Protein AF-A0A1I1JQL8-F1 (afdb_monomer_lite)

Secondary structure (DSSP, 8-state):
-THHHHHHHHHHHHHHHHTS---S-SS-SHHHHHHHHHHHHHHHHHHHHHHHS--

pLDDT: mean 90.65, std 9.62, range [52.59, 97.94]

Radius of gyration: 13.21 Å; chains: 1; bounding box: 34×28×27 Å

Foldseek 3Di:
DVVVVCVVPVVLVVCLCPVVVDPDDPDDDDVVVVVVVVVSVVVSVVVVVVVVVPD

Sequence (55 aa):
AYRKRKWIAEPPNGWIKSVLGLRQFSMRGLHRVRAEFKLVCLALNLRRMCSMQSG

Structure (mmCIF, N/CA/C/O backbone):
data_AF-A0A1I1JQL8-F1
#
_entry.id   AF-A0A1I1JQL8-F1
#
loop_
_atom_site.group_PDB
_atom_site.id
_atom_site.type_symbol
_atom_site.label_atom_id
_atom_site.label_alt_id
_atom_site.label_comp_id
_atom_site.label_asym_id
_atom_site.label_entity_id
_atom_site.label_seq_id
_atom_site.pdbx_PDB_ins_code
_atom_site.Cartn_x
_atom_site.Cartn_y
_atom_site.Cartn_z
_atom_site.occupancy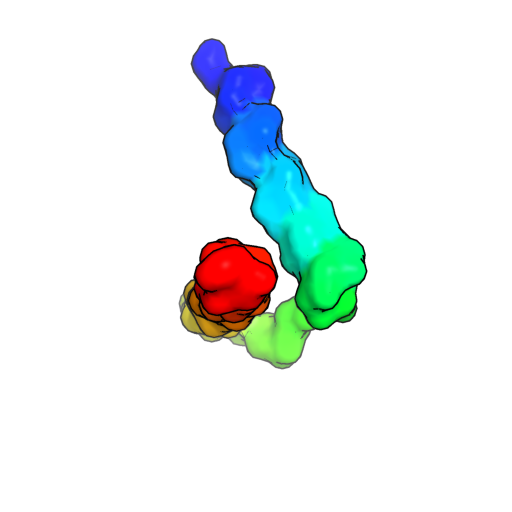
_atom_site.B_iso_or_equiv
_atom_site.auth_seq_id
_atom_site.auth_comp_id
_atom_site.auth_asym_id
_atom_site.auth_atom_id
_atom_site.pdbx_PDB_model_num
ATOM 1 N N . ALA A 1 1 ? 17.272 13.802 -6.239 1.00 66.56 1 ALA A N 1
ATOM 2 C CA . ALA A 1 1 ? 15.858 13.523 -6.597 1.00 66.56 1 ALA A CA 1
ATOM 3 C C . ALA A 1 1 ? 15.363 12.148 -6.119 1.00 66.56 1 ALA A C 1
ATOM 5 O O . ALA A 1 1 ? 14.318 12.089 -5.487 1.00 66.56 1 ALA A O 1
ATOM 6 N N . TYR A 1 2 ? 16.104 11.054 -6.351 1.00 73.31 2 TYR A N 1
ATOM 7 C CA . TYR A 1 2 ? 15.672 9.678 -6.035 1.00 73.31 2 TYR A CA 1
ATOM 8 C C . TYR A 1 2 ? 15.323 9.433 -4.551 1.00 73.31 2 TYR A C 1
ATOM 10 O O . TYR A 1 2 ? 14.242 8.940 -4.242 1.00 73.31 2 TYR A O 1
ATOM 18 N N . ARG A 1 3 ? 16.166 9.904 -3.617 1.00 69.31 3 ARG A N 1
ATOM 19 C CA . ARG A 1 3 ? 15.927 9.801 -2.161 1.00 69.31 3 ARG A CA 1
ATOM 20 C C . ARG A 1 3 ? 14.620 10.467 -1.701 1.00 69.31 3 ARG A C 1
ATOM 22 O O . ARG A 1 3 ? 14.004 10.003 -0.751 1.00 69.31 3 ARG A O 1
ATOM 29 N N . LYS A 1 4 ? 14.160 11.511 -2.406 1.00 77.38 4 LYS A N 1
ATOM 30 C CA . LYS A 1 4 ? 12.888 12.196 -2.120 1.00 77.38 4 LYS A CA 1
ATOM 31 C C . LYS A 1 4 ? 11.663 11.439 -2.657 1.00 77.38 4 LYS A C 1
ATOM 33 O O . LYS A 1 4 ? 10.556 11.776 -2.296 1.00 77.38 4 LYS A O 1
ATOM 38 N N . ARG A 1 5 ? 11.803 10.429 -3.516 1.00 77.06 5 ARG A N 1
ATOM 39 C CA . ARG A 1 5 ? 10.639 9.639 -3.971 1.00 77.06 5 ARG A CA 1
ATOM 40 C C . ARG A 1 5 ? 10.288 8.527 -2.992 1.00 77.06 5 ARG A C 1
ATOM 42 O O . ARG A 1 5 ? 9.130 8.140 -2.893 1.00 77.06 5 ARG A O 1
ATOM 49 N N . LYS A 1 6 ? 11.283 8.081 -2.221 1.00 82.44 6 LYS A N 1
ATOM 50 C CA . LYS A 1 6 ? 11.105 7.080 -1.173 1.00 82.44 6 LYS A CA 1
ATOM 51 C C . LYS A 1 6 ? 10.050 7.522 -0.157 1.00 82.44 6 LYS A C 1
ATOM 53 O O . LYS A 1 6 ? 9.103 6.785 0.069 1.00 82.44 6 LYS A O 1
ATOM 58 N N . TRP A 1 7 ? 10.128 8.750 0.364 1.00 87.44 7 TRP A N 1
ATOM 59 C CA . TRP A 1 7 ? 9.163 9.216 1.375 1.00 87.44 7 TRP A CA 1
ATOM 60 C C . TRP A 1 7 ? 7.710 9.244 0.879 1.00 87.44 7 TRP A C 1
ATOM 62 O O . TRP A 1 7 ? 6.807 9.149 1.695 1.00 87.44 7 TRP A O 1
ATOM 72 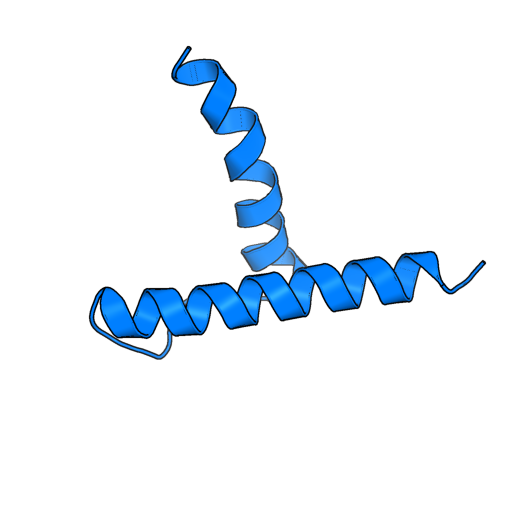N N . ILE A 1 8 ? 7.479 9.340 -0.435 1.00 88.75 8 ILE A N 1
ATOM 73 C CA . ILE A 1 8 ? 6.132 9.329 -1.023 1.00 88.75 8 ILE A CA 1
ATOM 74 C C . ILE A 1 8 ? 5.600 7.894 -1.139 1.00 88.75 8 ILE A C 1
ATOM 76 O O . ILE A 1 8 ? 4.418 7.655 -0.917 1.00 88.75 8 ILE A O 1
ATOM 80 N N . ALA A 1 9 ? 6.463 6.936 -1.490 1.00 89.44 9 ALA A N 1
ATOM 81 C CA . ALA A 1 9 ? 6.071 5.551 -1.751 1.00 89.44 9 ALA A CA 1
ATOM 82 C C . ALA A 1 9 ? 6.009 4.673 -0.488 1.00 89.44 9 ALA A C 1
ATOM 84 O O . ALA A 1 9 ? 5.208 3.739 -0.433 1.00 89.44 9 ALA A O 1
ATOM 85 N N . GLU A 1 10 ? 6.828 4.960 0.529 1.00 93.31 10 GLU A N 1
ATOM 86 C CA . GLU A 1 10 ? 6.861 4.167 1.766 1.00 93.31 10 GLU A CA 1
ATOM 87 C C . GLU A 1 10 ? 5.549 4.226 2.573 1.00 93.31 10 GLU A C 1
ATOM 89 O O . GLU A 1 10 ? 5.081 3.162 2.981 1.00 93.31 10 GLU A O 1
ATOM 94 N N . PRO A 1 11 ? 4.896 5.391 2.788 1.00 92.19 11 PRO A N 1
ATOM 95 C CA . PRO A 1 11 ? 3.674 5.452 3.590 1.00 92.19 11 PRO A CA 1
ATOM 96 C C . PRO A 1 11 ? 2.515 4.633 3.000 1.00 92.19 11 PRO A C 1
ATOM 98 O O . PRO A 1 11 ? 1.958 3.817 3.734 1.00 92.19 11 PRO A O 1
ATOM 101 N N . PRO A 1 12 ? 2.186 4.729 1.691 1.00 90.94 12 PRO A N 1
ATOM 102 C CA . PRO A 1 12 ? 1.177 3.865 1.081 1.00 90.94 12 PRO A CA 1
ATOM 103 C C . PRO A 1 12 ? 1.520 2.379 1.194 1.00 90.94 12 PRO A C 1
ATOM 105 O O . PRO A 1 12 ? 0.646 1.570 1.492 1.00 90.94 12 PRO A O 1
ATOM 108 N N . ASN A 1 13 ? 2.790 2.008 1.011 1.00 91.38 13 ASN A N 1
ATOM 109 C CA . ASN A 1 13 ? 3.232 0.622 1.154 1.00 91.38 13 ASN A CA 1
ATOM 110 C C . ASN A 1 13 ? 3.076 0.117 2.601 1.00 91.38 13 ASN A C 1
ATOM 112 O O . ASN A 1 13 ? 2.676 -1.025 2.823 1.00 91.38 13 ASN A O 1
ATOM 116 N N . GLY A 1 14 ? 3.353 0.973 3.589 1.00 93.69 14 GLY A N 1
ATOM 117 C CA . GLY A 1 14 ? 3.106 0.696 5.002 1.00 93.69 14 GLY A CA 1
ATOM 118 C C . GLY A 1 14 ? 1.621 0.498 5.295 1.00 93.69 14 GLY A C 1
ATOM 119 O O . GLY A 1 14 ? 1.247 -0.515 5.882 1.00 93.69 14 GLY A O 1
ATOM 120 N N . TRP A 1 15 ? 0.766 1.407 4.821 1.00 95.00 15 TRP A N 1
ATOM 121 C CA . TRP A 1 15 ? -0.683 1.324 5.013 1.00 95.00 15 TRP A CA 1
ATOM 122 C C . TRP A 1 15 ? -1.297 0.090 4.360 1.00 95.00 15 TRP A C 1
ATOM 124 O O . TRP A 1 15 ? -2.121 -0.576 4.973 1.00 95.00 15 TRP A O 1
ATOM 134 N N . ILE A 1 16 ? -0.878 -0.277 3.150 1.00 95.12 16 ILE A N 1
ATOM 135 C CA . ILE A 1 16 ? -1.357 -1.503 2.496 1.00 95.12 16 ILE A CA 1
ATOM 136 C C . ILE A 1 16 ? -1.082 -2.734 3.378 1.00 95.12 16 ILE A C 1
ATOM 138 O O . ILE A 1 16 ? -1.946 -3.598 3.525 1.00 95.12 16 ILE A O 1
ATOM 142 N N . LYS A 1 17 ? 0.085 -2.791 4.028 1.00 94.12 17 LYS A N 1
ATOM 143 C CA . LYS A 1 17 ? 0.455 -3.907 4.907 1.00 94.12 17 LYS A CA 1
ATOM 144 C C . LYS A 1 17 ? -0.281 -3.883 6.246 1.00 94.12 17 LYS A C 1
ATOM 146 O O . LYS A 1 17 ? -0.755 -4.927 6.679 1.00 94.12 17 LYS A O 1
ATOM 151 N N . SER A 1 18 ? -0.353 -2.732 6.916 1.00 94.62 18 SER A N 1
ATOM 152 C CA . SER A 1 18 ? -0.904 -2.637 8.277 1.00 94.62 18 SER A CA 1
ATOM 153 C C . SER A 1 18 ? -2.415 -2.410 8.319 1.00 94.62 18 SER A C 1
ATOM 155 O O . SER A 1 18 ? -3.085 -2.952 9.189 1.00 94.62 18 SER A O 1
ATOM 157 N N . VAL A 1 19 ? -2.962 -1.629 7.383 1.00 92.75 19 VAL A N 1
ATOM 158 C CA . VAL A 1 19 ? -4.381 -1.249 7.341 1.00 92.75 19 VAL A CA 1
ATOM 159 C C . VAL A 1 19 ? -5.196 -2.281 6.568 1.00 92.75 19 VAL A C 1
ATOM 161 O O . VAL A 1 19 ? -6.231 -2.725 7.060 1.00 92.75 19 VAL A O 1
ATOM 164 N N . LEU A 1 20 ? -4.751 -2.666 5.366 1.00 92.62 20 LEU A N 1
ATOM 165 C CA . LEU A 1 20 ? -5.461 -3.658 4.544 1.00 92.62 20 LEU A CA 1
ATOM 166 C C . LEU A 1 20 ? -5.049 -5.106 4.845 1.00 92.62 20 LEU A C 1
ATOM 168 O O . LEU A 1 20 ? -5.753 -6.023 4.438 1.00 92.62 20 LEU A O 1
ATOM 172 N N . GLY A 1 21 ? -3.921 -5.330 5.529 1.00 93.12 21 GLY A N 1
ATOM 173 C CA . GLY A 1 21 ? -3.431 -6.677 5.840 1.00 93.12 21 GLY A CA 1
ATOM 174 C C . GLY A 1 21 ? -2.873 -7.443 4.634 1.00 93.12 21 GLY A C 1
ATOM 175 O O . GLY A 1 21 ? -2.623 -8.645 4.733 1.00 93.12 21 GLY A O 1
ATOM 176 N N . LEU A 1 22 ? -2.659 -6.779 3.491 1.00 93.69 22 LEU A N 1
ATOM 177 C CA . LEU A 1 22 ? -2.174 -7.435 2.280 1.00 93.69 22 LEU A CA 1
ATOM 178 C C . LEU A 1 22 ? -0.691 -7.795 2.429 1.00 93.69 22 LEU A C 1
ATOM 180 O O . LEU A 1 22 ? 0.182 -6.925 2.458 1.00 93.69 22 LEU A O 1
ATOM 184 N N . ARG A 1 23 ? -0.405 -9.098 2.505 1.00 90.56 23 ARG A N 1
ATOM 185 C CA . ARG A 1 23 ? 0.957 -9.641 2.657 1.00 90.56 23 ARG A CA 1
ATOM 186 C C . ARG A 1 23 ? 1.499 -10.324 1.405 1.00 90.56 23 ARG A C 1
ATOM 188 O O . ARG A 1 23 ? 2.709 -10.488 1.286 1.00 90.56 23 ARG A O 1
ATOM 195 N N . GLN A 1 24 ? 0.623 -10.692 0.476 1.00 94.31 24 GLN A N 1
ATOM 196 C CA . GLN A 1 24 ? 0.979 -11.318 -0.793 1.00 94.31 24 GLN A CA 1
ATOM 197 C C . GLN A 1 24 ? -0.043 -10.965 -1.872 1.00 94.31 24 GLN A C 1
ATOM 199 O O . GLN A 1 24 ? -1.213 -10.750 -1.564 1.00 94.31 24 GLN A O 1
ATOM 204 N N . PHE A 1 25 ? 0.410 -10.929 -3.124 1.00 95.56 25 PHE A N 1
ATOM 205 C CA . PHE A 1 25 ? -0.477 -10.877 -4.282 1.00 95.56 25 PHE A CA 1
ATOM 206 C C . PHE A 1 25 ? -0.974 -12.283 -4.609 1.00 95.56 25 PHE A C 1
ATOM 208 O O . PHE A 1 25 ? -0.192 -13.238 -4.615 1.00 95.56 25 PHE A O 1
ATOM 215 N N . SER A 1 26 ? -2.265 -12.392 -4.896 1.00 94.50 26 SER A N 1
ATOM 216 C CA . SER A 1 26 ? -2.908 -13.644 -5.293 1.00 94.50 26 SER A CA 1
ATOM 217 C C . SER A 1 26 ? -2.600 -13.970 -6.753 1.00 94.50 26 SER A C 1
ATOM 219 O O . SER A 1 26 ? -2.427 -15.132 -7.122 1.00 94.50 26 SER A O 1
ATOM 221 N N . MET A 1 27 ? -2.482 -12.938 -7.595 1.00 97.00 27 MET A N 1
ATOM 222 C CA . MET A 1 27 ? -2.189 -13.096 -9.012 1.00 97.00 27 MET A CA 1
ATOM 223 C C . MET A 1 27 ? -0.683 -13.208 -9.269 1.00 97.00 27 MET A C 1
ATOM 225 O O . MET A 1 27 ? 0.153 -12.628 -8.576 1.00 97.00 27 MET A O 1
ATOM 229 N N . ARG A 1 28 ? -0.321 -13.933 -10.333 1.00 96.62 28 ARG A N 1
ATOM 230 C CA . ARG A 1 28 ? 1.058 -14.035 -10.831 1.00 96.62 28 ARG A CA 1
ATOM 231 C C . ARG A 1 28 ? 1.202 -13.333 -12.181 1.00 96.62 28 ARG A C 1
ATOM 233 O O . ARG A 1 28 ? 0.258 -13.275 -12.971 1.00 96.62 28 ARG A O 1
ATOM 240 N N . GLY A 1 29 ? 2.401 -12.813 -12.438 1.00 97.00 29 GLY A N 1
ATOM 241 C CA . GLY A 1 29 ? 2.732 -12.046 -13.640 1.00 97.00 29 GLY A CA 1
ATOM 242 C C . GLY A 1 29 ? 2.423 -10.550 -13.511 1.00 97.00 29 GLY A C 1
ATOM 243 O O . GLY A 1 29 ? 1.393 -10.144 -12.972 1.00 97.00 29 GLY A O 1
ATOM 244 N N . LEU A 1 30 ? 3.323 -9.715 -14.040 1.00 97.44 30 LEU A N 1
ATOM 245 C CA . LEU A 1 30 ? 3.327 -8.262 -13.824 1.00 97.44 30 LEU A CA 1
ATOM 246 C C . LEU A 1 30 ? 2.017 -7.577 -14.239 1.00 97.44 30 LEU A C 1
ATOM 248 O O . LEU A 1 30 ? 1.532 -6.697 -13.535 1.00 97.44 30 LEU A O 1
ATOM 252 N N . HIS A 1 31 ? 1.424 -7.987 -15.361 1.00 97.94 31 HIS A N 1
ATOM 253 C CA . HIS A 1 31 ? 0.172 -7.405 -15.848 1.00 97.94 31 HIS A CA 1
ATOM 254 C C . HIS A 1 3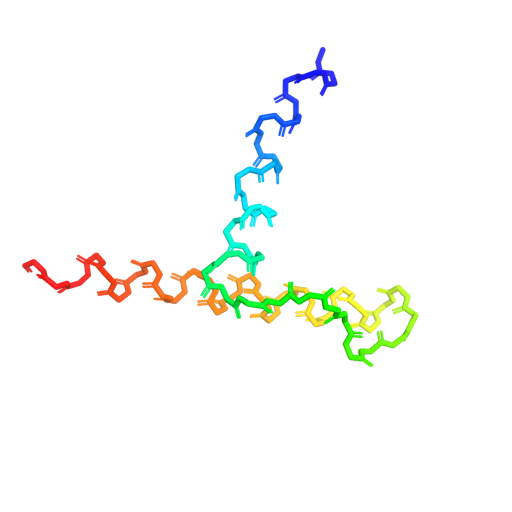1 ? -0.997 -7.639 -14.877 1.00 97.94 31 HIS A C 1
ATOM 256 O O . HIS A 1 31 ? -1.727 -6.705 -14.549 1.00 97.94 31 HIS A O 1
ATOM 262 N N . ARG A 1 32 ? -1.141 -8.868 -14.366 1.00 97.38 32 ARG A N 1
ATOM 263 C CA . ARG A 1 32 ? -2.232 -9.233 -13.452 1.00 97.38 32 ARG A CA 1
ATOM 264 C C . ARG A 1 32 ? -2.023 -8.632 -12.060 1.00 97.38 32 ARG A C 1
ATOM 266 O O . ARG A 1 32 ? -2.959 -8.074 -11.500 1.00 97.38 32 ARG A O 1
ATOM 273 N N . VAL A 1 33 ? -0.784 -8.637 -11.560 1.00 97.19 33 VAL A N 1
ATOM 274 C CA . VAL A 1 33 ? -0.422 -7.978 -10.290 1.00 97.19 33 VAL A CA 1
ATOM 275 C C . VAL A 1 33 ? -0.686 -6.471 -10.344 1.00 97.19 33 VAL A C 1
ATOM 277 O O . VAL A 1 33 ? -1.154 -5.898 -9.368 1.00 97.19 33 VAL A O 1
ATOM 280 N N . ARG A 1 34 ? -0.460 -5.805 -11.486 1.00 97.25 34 ARG A N 1
ATOM 281 C CA . ARG A 1 34 ? -0.813 -4.382 -11.652 1.00 97.25 34 ARG A CA 1
ATOM 282 C C . ARG A 1 34 ? -2.314 -4.131 -11.511 1.00 97.25 34 ARG A C 1
ATOM 284 O O . ARG A 1 34 ? -2.693 -3.112 -10.941 1.00 97.25 34 ARG A O 1
ATOM 291 N N . ALA A 1 35 ? -3.159 -5.020 -12.033 1.00 97.69 35 ALA A N 1
ATOM 292 C CA . ALA A 1 35 ? -4.608 -4.913 -11.874 1.00 97.69 35 ALA A CA 1
ATOM 293 C C . ALA A 1 35 ? -5.024 -5.120 -10.409 1.00 97.69 35 ALA A C 1
ATOM 295 O O . ALA A 1 35 ? -5.759 -4.301 -9.864 1.00 97.69 35 ALA A O 1
ATOM 296 N N . GLU A 1 36 ? -4.478 -6.145 -9.749 1.00 97.31 36 GLU A N 1
ATOM 297 C CA . GLU A 1 36 ? -4.691 -6.396 -8.318 1.00 97.31 36 GLU A CA 1
ATOM 298 C C . GLU A 1 36 ? -4.254 -5.193 -7.467 1.00 97.31 36 GLU A C 1
ATOM 300 O O . GLU A 1 36 ? -5.005 -4.716 -6.620 1.00 97.31 36 GLU A O 1
ATOM 305 N N . PHE A 1 37 ? -3.090 -4.609 -7.758 1.00 96.06 37 PHE A N 1
ATOM 306 C CA . PHE A 1 37 ? -2.588 -3.437 -7.044 1.00 96.06 37 PHE A CA 1
ATOM 307 C C . PHE A 1 37 ? -3.494 -2.204 -7.194 1.00 96.06 37 PHE A C 1
ATOM 309 O O . PHE A 1 37 ? -3.668 -1.459 -6.232 1.00 96.06 37 PHE A O 1
ATOM 316 N N . LYS A 1 38 ? -4.143 -2.000 -8.352 1.00 97.00 38 LYS A N 1
ATOM 317 C CA . LYS A 1 38 ? -5.146 -0.927 -8.515 1.00 97.00 38 LYS A CA 1
ATOM 318 C C . LYS A 1 38 ? -6.339 -1.115 -7.575 1.00 97.00 38 LYS A C 1
ATOM 320 O O . LYS A 1 38 ? -6.794 -0.137 -6.986 1.00 97.00 38 LYS A O 1
ATOM 325 N N . LEU A 1 39 ? -6.817 -2.350 -7.409 1.00 97.12 39 LEU A N 1
ATOM 326 C CA . LEU A 1 39 ? -7.912 -2.668 -6.484 1.00 97.12 39 LEU A CA 1
ATOM 327 C C . LEU A 1 39 ? -7.498 -2.447 -5.025 1.00 97.12 39 LEU A C 1
ATOM 329 O O . LEU A 1 39 ? -8.263 -1.885 -4.246 1.00 97.12 39 LEU A O 1
ATOM 333 N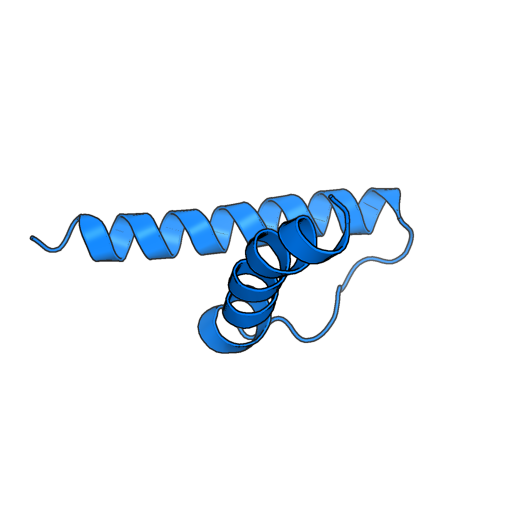 N . VAL A 1 40 ? -6.263 -2.805 -4.673 1.00 96.69 40 VAL A N 1
ATOM 334 C CA . VAL A 1 40 ? -5.682 -2.538 -3.349 1.00 96.69 40 VAL A CA 1
ATOM 335 C C . VAL A 1 40 ? -5.637 -1.034 -3.063 1.00 96.69 40 VAL A C 1
ATOM 337 O O . VAL A 1 40 ? -6.073 -0.590 -2.001 1.00 96.69 40 VAL A O 1
ATOM 340 N N . CYS A 1 41 ? -5.162 -0.227 -4.017 1.00 96.06 41 CYS A N 1
ATOM 341 C CA . CYS A 1 41 ? -5.164 1.231 -3.886 1.00 96.06 41 CYS A CA 1
ATOM 342 C C . CYS A 1 41 ? -6.584 1.797 -3.746 1.00 96.06 41 CYS A C 1
ATOM 344 O O . CYS A 1 41 ? -6.807 2.673 -2.911 1.00 96.06 41 CYS A O 1
ATOM 346 N N . LEU A 1 42 ? -7.545 1.293 -4.528 1.00 97.38 42 LEU A N 1
ATOM 347 C CA . LEU A 1 42 ? -8.949 1.694 -4.429 1.00 97.38 42 LEU A CA 1
ATOM 348 C C . LEU A 1 42 ? -9.512 1.403 -3.034 1.00 97.38 42 LEU A C 1
ATOM 350 O O . LEU A 1 42 ? -10.068 2.302 -2.409 1.00 97.38 42 LEU A O 1
ATOM 354 N N .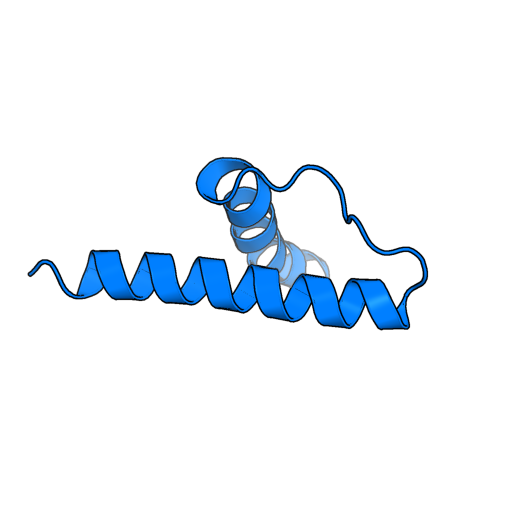 ALA A 1 43 ? -9.313 0.189 -2.517 1.00 96.44 43 ALA A N 1
ATOM 355 C CA . ALA A 1 43 ? -9.774 -0.202 -1.187 1.00 96.44 43 ALA A CA 1
ATOM 356 C C . ALA A 1 43 ? -9.193 0.701 -0.085 1.00 96.44 43 ALA A C 1
ATOM 358 O O . ALA A 1 43 ? -9.920 1.142 0.808 1.00 96.44 43 ALA A O 1
ATOM 359 N N . LEU A 1 44 ? -7.899 1.033 -0.168 1.00 95.00 44 LEU A N 1
ATOM 360 C CA . LEU A 1 44 ? -7.256 1.937 0.786 1.00 95.00 44 LEU A CA 1
ATOM 361 C C . LEU A 1 44 ? -7.853 3.351 0.732 1.00 95.00 44 LEU A C 1
ATOM 363 O O . LEU A 1 44 ? -8.133 3.945 1.774 1.00 95.00 44 LEU A O 1
ATOM 367 N N . ASN A 1 45 ? -8.068 3.879 -0.476 1.00 95.00 45 ASN A N 1
ATOM 368 C CA . ASN A 1 45 ? -8.658 5.202 -0.674 1.00 95.00 45 ASN A CA 1
ATOM 369 C C . ASN A 1 45 ? -10.106 5.262 -0.174 1.00 95.00 45 ASN A C 1
ATOM 371 O O . ASN A 1 45 ? -10.465 6.216 0.512 1.00 95.00 45 ASN A O 1
ATOM 375 N N . LEU A 1 46 ? -10.917 4.236 -0.455 1.00 95.69 46 LEU A N 1
ATOM 376 C CA . LEU A 1 46 ? -12.291 4.135 0.045 1.00 95.69 46 LEU A CA 1
ATOM 377 C C . LEU A 1 46 ? -12.322 4.140 1.574 1.00 95.69 46 LEU A C 1
ATOM 379 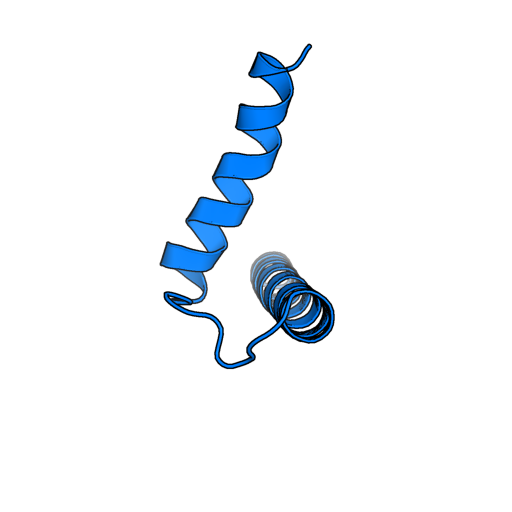O O . LEU A 1 46 ? -13.034 4.947 2.165 1.00 95.69 46 LEU A O 1
ATOM 383 N N . ARG A 1 47 ? -11.485 3.321 2.225 1.00 93.81 47 ARG A N 1
ATOM 384 C CA . ARG A 1 47 ? -11.395 3.294 3.693 1.00 93.81 47 ARG A CA 1
ATOM 385 C C . ARG A 1 47 ? -11.046 4.664 4.276 1.00 93.81 47 ARG A C 1
ATOM 387 O O . ARG A 1 47 ? -11.638 5.070 5.274 1.00 93.81 47 ARG A O 1
ATOM 394 N N . ARG A 1 48 ? -10.115 5.387 3.644 1.00 92.88 48 ARG A N 1
ATOM 395 C CA . ARG A 1 48 ? -9.751 6.753 4.040 1.00 92.88 48 ARG A CA 1
ATOM 396 C C . ARG A 1 48 ? -10.927 7.721 3.885 1.00 92.88 48 ARG A C 1
ATOM 398 O O . ARG A 1 48 ? -11.194 8.488 4.805 1.00 92.88 48 ARG A O 1
ATOM 405 N N . MET A 1 49 ? -11.652 7.667 2.770 1.00 95.31 49 MET A N 1
ATOM 406 C CA . MET A 1 49 ? -12.827 8.519 2.556 1.00 95.31 49 MET A CA 1
ATOM 407 C C . MET A 1 49 ? -13.948 8.224 3.558 1.00 95.31 49 MET A C 1
ATOM 409 O O . MET A 1 49 ? -14.543 9.164 4.073 1.00 95.31 49 MET A O 1
ATOM 413 N N . CYS A 1 50 ? -14.189 6.957 3.912 1.00 94.06 50 CYS A N 1
ATOM 414 C CA . CYS A 1 50 ? -15.154 6.599 4.957 1.00 94.06 50 CYS A CA 1
ATOM 415 C C . CYS A 1 50 ? -14.778 7.206 6.318 1.00 94.06 50 CYS A C 1
ATOM 417 O O . CYS A 1 50 ? -15.636 7.779 6.983 1.00 94.06 50 CYS A O 1
ATOM 419 N N . SER A 1 51 ? -13.495 7.160 6.706 1.00 89.88 51 SER A N 1
ATOM 420 C CA . SER A 1 51 ? -13.047 7.809 7.950 1.00 89.88 51 SER A CA 1
ATOM 421 C C . SER A 1 51 ? -13.164 9.336 7.924 1.00 89.88 51 SER A C 1
ATOM 423 O O . SER A 1 51 ? -13.305 9.948 8.973 1.00 89.88 51 SER A O 1
ATOM 425 N N . MET A 1 52 ? -13.119 9.953 6.738 1.00 90.00 52 MET A N 1
ATOM 426 C CA . MET A 1 52 ? -13.284 11.402 6.576 1.00 90.00 52 MET A CA 1
ATOM 427 C C . MET A 1 52 ? -14.755 11.836 6.598 1.00 90.00 52 MET A C 1
ATOM 429 O O . MET A 1 52 ? -15.036 12.967 6.963 1.00 90.00 52 MET A O 1
ATOM 433 N N . GLN A 1 53 ? -15.681 10.954 6.210 1.00 79.88 53 GLN A N 1
ATOM 434 C CA . GLN A 1 53 ? -17.125 11.224 6.180 1.00 79.88 53 GLN A CA 1
ATOM 435 C C . GLN A 1 53 ? -17.799 11.155 7.559 1.00 79.88 53 GLN A C 1
ATOM 437 O O . GLN A 1 53 ? -18.967 11.493 7.677 1.00 79.88 53 GLN A O 1
ATOM 442 N N . SER A 1 54 ? -17.089 10.694 8.592 1.00 62.78 54 SER A N 1
ATOM 443 C CA . SER A 1 54 ? -17.636 10.492 9.944 1.00 62.78 54 SER A CA 1
ATOM 444 C C . SER A 1 54 ? -17.605 11.765 10.814 1.00 62.78 54 SER A C 1
ATOM 446 O O . SER A 1 54 ? -17.470 11.656 12.031 1.00 62.78 54 SER A O 1
ATOM 448 N N . GLY A 1 55 ? -17.650 12.949 10.196 1.00 52.59 55 GLY A N 1
ATOM 449 C CA . GLY A 1 55 ? -17.576 14.261 10.849 1.00 52.59 55 GLY A CA 1
ATOM 450 C C . GLY A 1 55 ? -18.832 15.083 10.632 1.00 52.59 55 GLY A C 1
ATOM 451 O O . GLY A 1 55 ? -19.398 14.983 9.521 1.00 52.59 55 GLY A O 1
#